Protein AF-A0A7W6AKJ4-F1 (afdb_monomer_lite)

Secondary structure (DSSP, 8-state):
--HHHHHHHHHHHHHHHTSTT--SHHHHHHHHHHHHHHH-SSPPEEEEEE-TTSTTEEEEEEESSS-EEEEEEE-------

Radius of gyration: 12.67 Å; chains: 1; bounding box: 37×20×36 Å

Sequence (81 aa):
MSETFRREALAIIQADTRTATCMSPAEVYAAARISLASVCRVPQRVEIAANGRKRGSVRVRICGPELIGEFTVGLKLGLAA

Structure (mmCIF, N/CA/C/O backbone):
data_AF-A0A7W6AKJ4-F1
#
_entry.id   AF-A0A7W6AKJ4-F1
#
loop_
_atom_site.group_PDB
_atom_site.id
_atom_site.type_symbol
_atom_site.label_atom_id
_atom_site.label_alt_id
_atom_site.label_comp_id
_atom_site.label_asym_id
_atom_site.label_entity_id
_atom_site.label_seq_id
_atom_site.pdbx_PDB_ins_code
_atom_site.Cartn_x
_atom_site.Cartn_y
_atom_site.Cartn_z
_atom_site.occupancy
_atom_site.B_iso_or_equiv
_atom_site.auth_seq_id
_atom_site.auth_comp_id
_atom_site.auth_asym_id
_atom_site.auth_atom_id
_atom_site.pdbx_PDB_model_num
ATOM 1 N N . MET A 1 1 ? -17.931 3.445 9.567 1.00 61.25 1 MET A N 1
ATOM 2 C CA . MET A 1 1 ? -16.964 4.228 8.769 1.00 61.25 1 MET A CA 1
ATOM 3 C C . MET A 1 1 ? -17.613 4.577 7.434 1.00 61.25 1 MET A C 1
ATOM 5 O O . MET A 1 1 ? -18.207 3.683 6.843 1.00 61.25 1 MET A O 1
ATOM 9 N N . SER A 1 2 ? -17.586 5.844 7.008 1.00 79.44 2 SER A N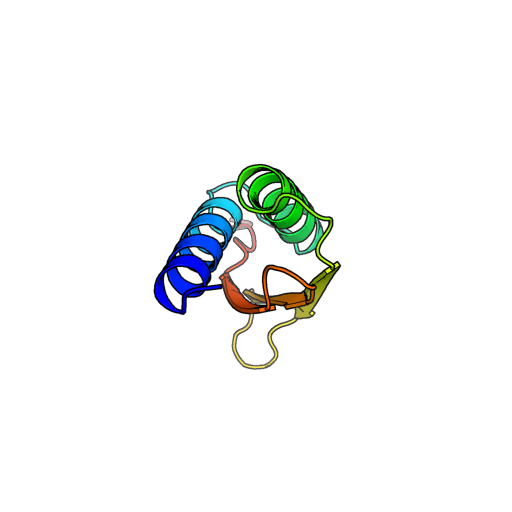 1
ATOM 10 C CA . SER A 1 2 ? -18.273 6.288 5.780 1.00 79.44 2 SER A CA 1
ATOM 11 C C . SER A 1 2 ? -17.599 5.733 4.517 1.00 79.44 2 SER A C 1
ATOM 13 O O . SER A 1 2 ? -16.379 5.554 4.493 1.00 79.44 2 SER A O 1
ATOM 15 N N . GLU A 1 3 ? -18.376 5.468 3.463 1.00 80.06 3 GLU A N 1
ATOM 16 C CA . GLU A 1 3 ? -17.856 5.024 2.161 1.00 80.06 3 GLU A CA 1
ATOM 17 C C . GLU A 1 3 ? -16.890 6.053 1.549 1.00 80.06 3 GLU A C 1
ATOM 19 O O . GLU A 1 3 ? -15.883 5.671 0.950 1.00 80.06 3 GLU A O 1
ATOM 24 N N . THR A 1 4 ? -17.145 7.346 1.768 1.00 84.81 4 THR A N 1
ATOM 25 C CA . THR A 1 4 ? -16.304 8.449 1.281 1.00 84.81 4 THR A CA 1
ATOM 26 C C . THR A 1 4 ? -14.888 8.366 1.848 1.00 84.81 4 THR A C 1
ATOM 28 O O . THR A 1 4 ? -13.930 8.310 1.082 1.00 84.81 4 THR A O 1
ATOM 31 N N . PHE A 1 5 ? -14.760 8.195 3.170 1.00 84.38 5 PHE A N 1
ATOM 32 C CA . PHE A 1 5 ? -13.462 8.046 3.836 1.00 84.38 5 PHE A CA 1
ATOM 33 C C . PHE A 1 5 ? -12.667 6.861 3.279 1.00 84.38 5 PHE A C 1
ATOM 35 O O . PHE A 1 5 ? -11.471 6.975 3.031 1.00 84.38 5 PHE A O 1
ATOM 42 N N . ARG A 1 6 ? -13.330 5.721 3.033 1.00 86.19 6 ARG A N 1
ATOM 43 C CA . ARG A 1 6 ? -12.672 4.538 2.458 1.00 86.19 6 ARG A CA 1
ATOM 44 C C . ARG A 1 6 ? -12.089 4.842 1.077 1.00 86.19 6 ARG A C 1
ATOM 46 O O . ARG A 1 6 ? -10.966 4.436 0.794 1.00 86.19 6 ARG A O 1
ATOM 53 N N . ARG A 1 7 ? -12.844 5.532 0.216 1.00 86.56 7 ARG A N 1
ATOM 54 C CA . ARG A 1 7 ? -12.379 5.898 -1.130 1.00 86.56 7 ARG A CA 1
ATOM 55 C C . ARG A 1 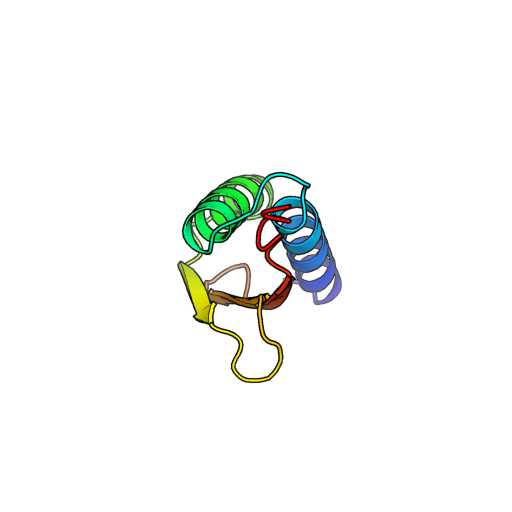7 ? -11.216 6.883 -1.076 1.00 86.56 7 ARG A C 1
ATOM 57 O O . ARG A 1 7 ? -10.232 6.671 -1.775 1.00 86.56 7 ARG A O 1
ATOM 64 N N . GLU A 1 8 ? -11.310 7.910 -0.238 1.00 88.94 8 GLU A N 1
ATOM 65 C CA . GLU A 1 8 ? -10.249 8.909 -0.072 1.00 88.94 8 GLU A CA 1
ATOM 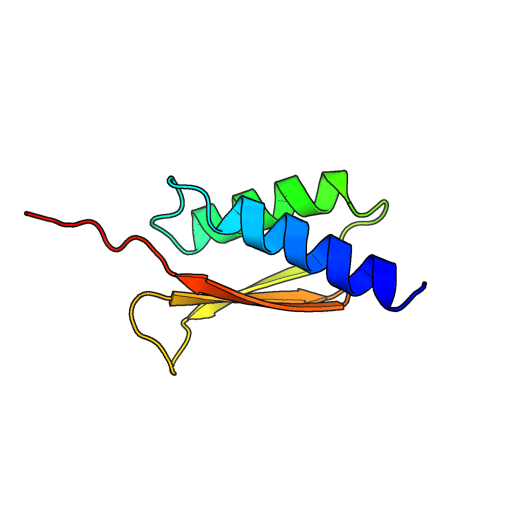66 C C . GLU A 1 8 ? -8.964 8.281 0.475 1.00 88.94 8 GLU A C 1
ATOM 68 O O . GLU A 1 8 ? -7.893 8.478 -0.092 1.00 88.94 8 GLU A O 1
ATOM 73 N N . ALA A 1 9 ? -9.077 7.437 1.504 1.00 89.38 9 ALA A N 1
ATOM 74 C CA . ALA A 1 9 ? -7.954 6.699 2.070 1.00 89.38 9 ALA A CA 1
ATOM 75 C C . ALA A 1 9 ? -7.237 5.844 1.016 1.00 89.38 9 ALA A C 1
ATOM 77 O O . ALA A 1 9 ? -6.018 5.918 0.874 1.00 89.38 9 ALA A O 1
ATOM 78 N N . LEU A 1 10 ? -7.987 5.061 0.232 1.00 89.31 10 LEU A N 1
ATOM 79 C CA . LEU A 1 10 ? -7.409 4.245 -0.839 1.00 89.31 10 LEU A CA 1
ATOM 80 C C . LEU A 1 10 ? -6.758 5.102 -1.929 1.00 89.31 10 LEU A C 1
ATOM 82 O O . LEU A 1 10 ? -5.712 4.715 -2.444 1.00 89.31 10 LEU A O 1
ATOM 86 N N . ALA A 1 11 ? -7.342 6.253 -2.265 1.00 89.25 11 ALA A N 1
ATOM 87 C CA . ALA A 1 11 ? -6.785 7.164 -3.259 1.00 89.25 11 ALA A CA 1
ATOM 88 C C . ALA A 1 11 ? -5.447 7.770 -2.804 1.00 89.25 11 ALA A C 1
ATOM 90 O O . ALA A 1 11 ? -4.510 7.815 -3.600 1.00 89.25 11 ALA A O 1
ATOM 91 N N . ILE A 1 12 ? -5.333 8.169 -1.532 1.00 89.25 12 ILE A N 1
ATOM 92 C CA . ILE A 1 12 ? -4.085 8.680 -0.939 1.00 89.25 12 ILE A CA 1
ATOM 93 C C . ILE A 1 12 ? -3.000 7.602 -0.993 1.00 89.25 12 ILE A C 1
ATOM 95 O O . ILE A 1 12 ? -1.931 7.822 -1.557 1.00 89.25 12 ILE A O 1
ATOM 99 N N . ILE A 1 13 ? -3.311 6.394 -0.515 1.00 89.31 13 ILE A N 1
ATOM 100 C CA . ILE A 1 13 ? -2.346 5.287 -0.487 1.00 89.31 13 ILE A CA 1
ATOM 101 C C . ILE A 1 13 ? -1.935 4.893 -1.912 1.00 89.31 13 ILE A C 1
ATOM 103 O O . ILE A 1 13 ? -0.765 4.609 -2.182 1.00 89.31 13 ILE A O 1
ATOM 107 N N . GLN A 1 14 ? -2.874 4.898 -2.860 1.00 89.19 14 GLN A N 1
ATOM 108 C CA . GLN A 1 14 ? -2.567 4.645 -4.263 1.00 89.19 14 GLN A CA 1
ATOM 109 C C . GLN A 1 14 ? -1.665 5.735 -4.861 1.00 89.19 14 GLN A C 1
ATOM 111 O O . GLN A 1 14 ? -0.771 5.415 -5.643 1.00 89.19 14 GLN A O 1
ATOM 116 N N . ALA A 1 15 ? -1.883 7.006 -4.522 1.00 86.56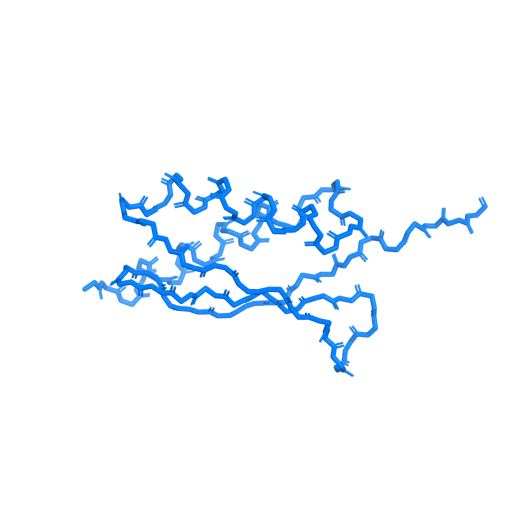 15 ALA A N 1
ATOM 117 C CA . ALA A 1 15 ? -1.036 8.101 -4.981 1.00 86.56 15 ALA A CA 1
ATOM 118 C C . ALA A 1 15 ? 0.389 7.973 -4.421 1.00 86.56 15 ALA A C 1
ATOM 120 O O . ALA A 1 15 ? 1.346 8.007 -5.197 1.00 86.56 15 ALA A O 1
ATOM 121 N N . ASP A 1 16 ? 0.524 7.714 -3.118 1.00 86.25 16 ASP A N 1
ATOM 122 C CA . ASP A 1 16 ? 1.817 7.548 -2.443 1.00 86.25 16 ASP A CA 1
ATOM 123 C C . ASP A 1 16 ? 2.603 6.349 -2.984 1.00 86.25 16 ASP A C 1
ATOM 125 O O . ASP A 1 16 ? 3.801 6.440 -3.247 1.00 86.25 16 ASP A O 1
ATOM 129 N N . THR A 1 17 ? 1.927 5.227 -3.238 1.00 83.12 17 THR A N 1
ATOM 130 C CA . THR A 1 17 ? 2.552 4.019 -3.811 1.00 83.12 17 THR A CA 1
ATOM 131 C C . THR A 1 17 ? 2.888 4.140 -5.297 1.00 83.12 17 THR A C 1
ATOM 133 O O . THR A 1 17 ? 3.674 3.349 -5.817 1.00 83.12 17 THR A O 1
ATOM 136 N N . ARG A 1 18 ? 2.310 5.121 -6.000 1.00 77.62 18 ARG A N 1
ATOM 137 C CA . ARG A 1 18 ? 2.589 5.418 -7.414 1.00 77.62 18 ARG A CA 1
ATOM 138 C C . ARG A 1 18 ? 3.720 6.438 -7.591 1.00 77.62 18 ARG A C 1
ATOM 140 O O . ARG A 1 18 ? 4.091 6.741 -8.728 1.00 77.62 18 ARG A O 1
ATOM 147 N N . THR A 1 19 ? 4.268 6.972 -6.499 1.00 66.56 19 THR A N 1
ATOM 148 C CA . THR A 1 19 ? 5.385 7.919 -6.551 1.00 66.56 19 THR A CA 1
ATOM 149 C C . THR A 1 19 ? 6.611 7.312 -7.240 1.00 66.56 19 THR A C 1
ATOM 151 O O . THR A 1 19 ? 6.788 6.097 -7.332 1.00 66.56 19 THR A O 1
ATOM 154 N N . ALA A 1 20 ? 7.434 8.193 -7.815 1.00 52.62 20 ALA A N 1
ATOM 155 C CA . ALA A 1 20 ? 8.408 7.899 -8.864 1.00 52.62 20 ALA A CA 1
ATOM 156 C C . ALA A 1 20 ? 9.497 6.859 -8.528 1.00 52.62 20 ALA A C 1
ATOM 158 O O . ALA A 1 20 ? 10.238 6.502 -9.446 1.00 52.62 20 ALA A O 1
ATOM 159 N N . THR A 1 21 ? 9.578 6.407 -7.277 1.00 56.81 21 THR A N 1
ATOM 160 C CA . THR A 1 21 ? 10.603 5.531 -6.703 1.00 56.81 21 THR A CA 1
ATOM 161 C C . THR A 1 21 ? 10.239 4.052 -6.687 1.00 56.81 21 THR A C 1
ATOM 163 O O . THR A 1 21 ? 11.149 3.239 -6.699 1.00 56.81 21 THR A O 1
ATOM 166 N N . CYS A 1 22 ? 8.957 3.668 -6.701 1.00 64.38 22 CYS A N 1
ATOM 167 C CA . CYS A 1 22 ? 8.589 2.255 -6.567 1.00 64.38 22 CYS A CA 1
ATOM 168 C C . CYS A 1 22 ? 8.927 1.448 -7.839 1.00 64.38 22 CYS A C 1
ATOM 170 O O . CYS A 1 22 ? 8.133 1.368 -8.783 1.00 64.38 22 CYS A O 1
ATOM 172 N N . MET A 1 23 ? 10.109 0.830 -7.857 1.00 70.25 23 MET A N 1
ATOM 173 C CA . MET A 1 23 ? 10.571 -0.074 -8.915 1.00 70.25 23 MET A CA 1
ATOM 174 C C . MET A 1 23 ? 10.257 -1.538 -8.588 1.00 70.25 23 MET A C 1
ATOM 176 O O . MET A 1 23 ? 10.178 -2.374 -9.489 1.00 70.25 23 MET A O 1
ATOM 180 N N . SER A 1 24 ? 10.017 -1.843 -7.308 1.00 82.88 24 SER A N 1
ATOM 181 C CA . SER A 1 24 ? 9.841 -3.209 -6.807 1.00 82.88 24 SER A CA 1
ATOM 182 C C . SER A 1 24 ? 8.573 -3.400 -5.960 1.00 82.88 24 SER A C 1
ATOM 184 O O . SER A 1 24 ? 8.137 -2.474 -5.273 1.00 82.88 24 SER A O 1
ATOM 186 N N . PRO A 1 25 ? 8.010 -4.626 -5.897 1.00 85.94 25 PRO A N 1
ATOM 187 C CA . PRO A 1 25 ? 6.895 -4.953 -4.998 1.00 85.94 25 PRO A CA 1
ATOM 188 C C . PRO A 1 25 ? 7.165 -4.612 -3.522 1.00 85.94 25 PRO A C 1
ATOM 190 O O . PRO A 1 25 ? 6.251 -4.217 -2.802 1.00 85.94 25 PRO A O 1
ATOM 193 N N . ALA A 1 26 ? 8.418 -4.746 -3.075 1.00 86.06 26 ALA A N 1
ATOM 194 C CA . ALA A 1 26 ? 8.833 -4.429 -1.709 1.00 86.06 26 ALA A CA 1
ATOM 195 C C . ALA A 1 26 ? 8.766 -2.923 -1.398 1.00 86.06 26 ALA A C 1
ATOM 197 O O . ALA A 1 26 ? 8.357 -2.537 -0.306 1.00 86.06 26 ALA A O 1
ATOM 198 N N . GLU A 1 27 ? 9.107 -2.069 -2.364 1.00 87.81 27 GLU A N 1
ATOM 199 C CA . GLU A 1 27 ? 9.007 -0.613 -2.212 1.00 87.81 27 GLU A CA 1
ATOM 200 C C . GLU A 1 27 ? 7.545 -0.176 -2.162 1.00 87.81 27 GLU A C 1
ATOM 202 O O . GLU A 1 27 ? 7.164 0.606 -1.293 1.00 87.81 27 GLU A O 1
ATOM 207 N N . VAL A 1 28 ? 6.699 -0.771 -3.013 1.00 88.12 28 VAL A N 1
ATOM 208 C CA . VAL A 1 28 ? 5.245 -0.564 -2.963 1.00 88.12 28 VAL A CA 1
ATOM 209 C C . VAL A 1 28 ? 4.685 -0.974 -1.598 1.00 88.12 28 VAL A C 1
ATOM 211 O O . VAL A 1 28 ? 3.869 -0.249 -1.033 1.00 88.12 28 VAL A O 1
ATOM 214 N N . TYR A 1 29 ? 5.136 -2.100 -1.034 1.00 89.94 29 TYR A N 1
ATOM 215 C CA . TYR A 1 29 ? 4.741 -2.527 0.312 1.00 89.94 29 TYR A CA 1
ATOM 216 C C . TYR A 1 29 ? 5.145 -1.509 1.385 1.00 89.94 29 TYR A C 1
ATOM 218 O O . TYR A 1 29 ? 4.327 -1.152 2.233 1.00 89.94 29 TYR A O 1
ATOM 226 N N . ALA A 1 30 ? 6.390 -1.028 1.348 1.00 88.88 30 ALA A N 1
ATOM 227 C CA . ALA A 1 30 ? 6.890 -0.046 2.304 1.00 88.88 30 ALA A CA 1
ATOM 228 C C . ALA A 1 30 ? 6.114 1.279 2.211 1.00 88.88 30 ALA A C 1
ATOM 230 O O . ALA A 1 30 ? 5.623 1.766 3.230 1.00 88.88 30 ALA A O 1
ATOM 231 N N . ALA A 1 31 ? 5.918 1.808 1.000 1.00 89.06 31 ALA A N 1
ATOM 232 C CA . ALA A 1 31 ? 5.150 3.029 0.761 1.00 89.06 31 ALA A CA 1
ATOM 233 C C . ALA A 1 31 ? 3.690 2.887 1.220 1.00 89.06 31 ALA A C 1
ATOM 235 O O . ALA A 1 31 ? 3.174 3.756 1.922 1.00 89.06 31 ALA A O 1
ATOM 236 N N . ALA A 1 32 ? 3.046 1.756 0.907 1.00 90.19 32 ALA A N 1
ATOM 237 C CA . ALA A 1 32 ? 1.680 1.479 1.342 1.00 90.19 32 ALA A CA 1
ATOM 238 C C . ALA A 1 32 ? 1.569 1.454 2.871 1.00 90.19 32 ALA A C 1
ATOM 240 O O . ALA A 1 32 ? 0.624 2.011 3.422 1.00 90.19 32 ALA A O 1
ATOM 241 N N . ARG A 1 33 ? 2.536 0.841 3.568 1.00 90.44 33 ARG A N 1
ATOM 242 C CA . ARG A 1 33 ? 2.560 0.797 5.037 1.00 90.44 33 ARG A CA 1
ATOM 243 C C . ARG A 1 33 ? 2.772 2.165 5.674 1.00 90.44 33 ARG A C 1
ATOM 245 O O . ARG A 1 33 ? 2.132 2.442 6.684 1.00 90.44 33 ARG A O 1
ATOM 252 N N . ILE A 1 34 ? 3.649 2.990 5.106 1.00 90.25 34 ILE A N 1
ATOM 253 C CA . ILE A 1 34 ? 3.896 4.353 5.592 1.00 90.25 34 ILE A CA 1
ATOM 254 C C . ILE A 1 34 ? 2.626 5.194 5.437 1.00 90.25 34 ILE A C 1
ATOM 256 O O . ILE A 1 34 ? 2.153 5.759 6.418 1.00 90.25 34 ILE A O 1
ATOM 260 N N . SER A 1 35 ? 2.025 5.198 4.244 1.00 90.00 35 SER A N 1
ATOM 261 C CA . SER A 1 35 ? 0.785 5.939 3.975 1.00 90.00 35 SER A CA 1
ATOM 262 C C . SER A 1 35 ? -0.370 5.456 4.864 1.00 90.00 35 SER A C 1
ATOM 264 O O . SER A 1 35 ? -1.087 6.252 5.468 1.00 90.00 35 SER A O 1
ATOM 266 N N . LEU A 1 36 ? -0.491 4.138 5.066 1.00 90.44 36 LEU A N 1
ATOM 267 C CA . LEU A 1 36 ? -1.479 3.556 5.978 1.00 90.44 36 LEU A CA 1
ATOM 268 C C . LEU A 1 36 ? -1.340 4.035 7.423 1.00 90.44 36 LEU A C 1
ATOM 270 O O . LEU A 1 36 ? -2.359 4.244 8.072 1.00 90.44 36 LEU A O 1
ATOM 274 N N . ALA A 1 37 ? -0.118 4.216 7.925 1.00 88.25 37 ALA A N 1
ATOM 275 C CA . ALA A 1 37 ? 0.107 4.719 9.279 1.00 88.25 37 ALA A CA 1
ATOM 276 C C . ALA A 1 37 ? -0.323 6.189 9.448 1.00 88.25 37 ALA A C 1
ATOM 278 O O . ALA A 1 37 ? -0.609 6.613 10.564 1.00 88.25 37 ALA A O 1
ATOM 279 N N . SER A 1 38 ? -0.390 6.961 8.359 1.00 87.25 38 SER A N 1
ATOM 280 C CA . SER A 1 38 ? -0.902 8.338 8.373 1.00 87.25 38 SER A CA 1
ATOM 281 C C . SER A 1 38 ? -2.425 8.421 8.258 1.00 87.25 38 SER A C 1
ATOM 283 O O . SER A 1 38 ? -3.014 9.399 8.711 1.00 87.25 38 SER A O 1
ATOM 285 N N . VAL A 1 39 ? -3.069 7.417 7.657 1.00 89.06 39 VAL A N 1
ATOM 286 C CA . VAL A 1 39 ? -4.514 7.432 7.370 1.00 89.06 39 VAL A CA 1
ATOM 287 C C . VAL A 1 39 ? -5.325 6.623 8.388 1.00 89.06 39 VAL A C 1
ATOM 289 O O . VAL A 1 39 ? -6.441 7.008 8.738 1.00 89.06 39 VAL A O 1
ATOM 292 N N . CYS A 1 40 ? -4.786 5.502 8.869 1.00 88.38 40 CYS A N 1
ATOM 293 C CA . CYS A 1 40 ? -5.450 4.597 9.805 1.00 88.38 40 CYS A CA 1
ATOM 294 C C . CYS A 1 40 ? -4.846 4.713 11.208 1.00 88.38 40 CYS A C 1
ATOM 296 O O . CYS A 1 40 ? -3.643 4.896 11.376 1.00 88.38 40 CYS A O 1
ATOM 298 N N . ARG A 1 41 ? -5.688 4.559 12.232 1.00 88.56 41 ARG A N 1
ATOM 299 C CA . ARG A 1 41 ? -5.287 4.586 13.646 1.00 88.56 41 ARG A CA 1
ATOM 300 C C . ARG A 1 41 ? -4.834 3.222 14.139 1.00 88.56 41 ARG A C 1
ATOM 302 O O . ARG A 1 41 ? -4.045 3.138 15.076 1.00 88.56 41 ARG A O 1
ATOM 309 N N . VAL A 1 42 ? -5.350 2.155 13.536 1.00 88.38 42 VAL A N 1
ATOM 310 C CA . VAL A 1 42 ? -5.011 0.777 13.893 1.00 88.38 42 VAL A CA 1
ATOM 311 C C . VAL A 1 42 ? -4.265 0.090 12.748 1.00 88.38 42 VAL A C 1
ATOM 313 O O . VAL A 1 42 ? -4.474 0.422 11.575 1.00 88.38 42 VAL A O 1
ATOM 316 N N . PRO A 1 43 ? -3.393 -0.885 13.054 1.00 86.44 43 PRO A N 1
ATOM 317 C CA . PRO A 1 43 ? -2.621 -1.580 12.034 1.00 86.44 43 PRO A CA 1
ATOM 318 C C . PRO A 1 43 ? -3.528 -2.316 11.037 1.00 86.44 43 PRO A C 1
ATOM 320 O O . PRO A 1 43 ? -4.397 -3.100 11.419 1.00 86.44 43 PRO A O 1
ATOM 323 N N . GLN A 1 44 ? -3.288 -2.076 9.746 1.00 90.38 44 GLN A N 1
ATOM 324 C CA . GLN A 1 44 ? -3.915 -2.798 8.637 1.00 90.38 44 GLN A CA 1
ATOM 325 C C . GLN A 1 44 ? -2.918 -3.799 8.041 1.00 90.38 44 GLN A C 1
ATOM 327 O O . GLN A 1 44 ? -1.707 -3.558 8.031 1.00 90.38 44 GLN A O 1
ATOM 332 N N . ARG A 1 45 ? -3.415 -4.910 7.494 1.00 92.62 45 ARG A N 1
ATOM 333 C CA . ARG A 1 45 ? -2.594 -5.853 6.730 1.00 92.62 45 ARG A CA 1
ATOM 334 C C . ARG A 1 45 ? -2.502 -5.389 5.279 1.00 92.62 45 ARG A C 1
ATOM 336 O O . ARG A 1 45 ? -3.520 -5.070 4.669 1.00 92.62 45 ARG A O 1
ATOM 343 N N . VAL A 1 46 ? -1.291 -5.397 4.728 1.00 92.06 46 VAL A N 1
ATOM 344 C CA . VAL A 1 46 ? -1.028 -5.138 3.306 1.00 92.06 46 VAL A CA 1
ATOM 345 C C . VAL A 1 46 ? -0.572 -6.429 2.651 1.00 92.06 46 VAL A C 1
ATOM 347 O O . VAL A 1 46 ? 0.302 -7.118 3.170 1.00 92.06 46 VAL A O 1
ATOM 350 N N . GLU A 1 47 ? -1.142 -6.745 1.499 1.00 93.50 47 GLU A N 1
ATOM 351 C CA . GLU A 1 47 ? -0.754 -7.884 0.679 1.00 93.50 47 GLU A CA 1
ATOM 352 C C . GLU A 1 47 ? -0.411 -7.384 -0.722 1.00 93.50 47 GLU A C 1
ATOM 354 O O . GLU A 1 47 ? -1.183 -6.647 -1.339 1.00 93.50 47 GLU A O 1
ATOM 359 N N . ILE A 1 48 ? 0.762 -7.775 -1.221 1.00 91.06 48 ILE A N 1
ATOM 360 C CA . ILE A 1 48 ? 1.223 -7.435 -2.567 1.00 91.06 48 ILE A CA 1
ATOM 361 C C . ILE A 1 48 ? 1.261 -8.713 -3.390 1.00 91.06 48 ILE A C 1
ATOM 363 O O . ILE A 1 48 ? 1.921 -9.678 -3.013 1.00 91.06 48 ILE A O 1
ATOM 367 N N . ALA A 1 49 ? 0.580 -8.710 -4.529 1.00 90.50 49 ALA A N 1
ATOM 368 C CA . ALA A 1 49 ? 0.599 -9.814 -5.478 1.00 90.50 49 ALA A CA 1
ATOM 369 C C . ALA A 1 49 ? 0.969 -9.310 -6.872 1.00 90.50 49 ALA A C 1
ATOM 371 O O . ALA A 1 49 ? 0.606 -8.198 -7.261 1.00 90.50 49 ALA A O 1
ATOM 372 N N . ALA A 1 50 ? 1.661 -10.132 -7.661 1.00 85.31 50 ALA A N 1
ATOM 373 C CA . ALA A 1 50 ? 1.870 -9.829 -9.071 1.00 85.31 50 ALA A CA 1
ATOM 374 C C . ALA A 1 50 ? 0.514 -9.727 -9.784 1.00 85.31 50 ALA A C 1
ATOM 376 O O . ALA A 1 50 ? -0.375 -10.561 -9.591 1.00 85.31 50 ALA A O 1
ATOM 377 N N . ASN A 1 51 ? 0.332 -8.702 -10.616 1.00 83.62 51 ASN A N 1
ATOM 378 C CA . ASN A 1 51 ? -0.907 -8.564 -11.362 1.00 83.62 51 ASN A CA 1
ATOM 379 C C . ASN A 1 51 ? -0.840 -9.376 -12.661 1.00 83.62 51 ASN A C 1
ATOM 381 O O . ASN A 1 51 ? -0.308 -8.914 -13.669 1.00 83.62 51 ASN A O 1
ATOM 385 N N . GLY A 1 52 ? -1.448 -10.565 -12.662 1.00 75.56 52 GLY A N 1
ATOM 386 C CA . GLY A 1 52 ? -1.500 -11.434 -13.844 1.00 75.56 52 GLY A CA 1
ATOM 387 C C . GLY A 1 52 ? -2.205 -10.823 -15.065 1.00 75.56 52 GLY A C 1
ATOM 388 O O . GLY A 1 52 ? -2.012 -11.302 -16.175 1.00 75.56 52 GLY A O 1
ATOM 389 N N 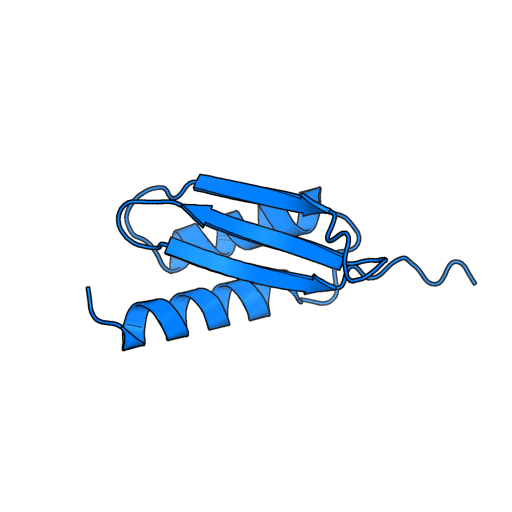. ARG A 1 53 ? -2.992 -9.749 -14.893 1.00 78.69 53 ARG A N 1
ATOM 390 C CA . ARG A 1 53 ? -3.677 -9.056 -16.001 1.00 78.69 53 ARG A CA 1
ATOM 391 C C . ARG A 1 53 ? -2.843 -7.947 -16.643 1.00 78.69 53 ARG A C 1
ATOM 393 O O . ARG A 1 53 ? -3.172 -7.508 -17.739 1.00 78.69 53 ARG A O 1
ATOM 400 N N . LYS A 1 54 ? -1.804 -7.451 -15.964 1.00 76.81 54 LYS A N 1
ATOM 401 C CA . LYS A 1 54 ? -0.996 -6.323 -16.442 1.00 76.81 54 LYS A CA 1
ATOM 402 C C . LYS A 1 54 ? 0.457 -6.497 -16.019 1.00 76.81 54 LYS A C 1
ATOM 404 O O . LYS A 1 54 ? 0.820 -6.275 -14.863 1.00 76.81 54 LYS A O 1
ATOM 409 N N . ARG A 1 55 ? 1.287 -6.882 -16.988 1.00 77.62 55 ARG A N 1
ATOM 410 C CA . ARG A 1 55 ? 2.730 -7.072 -16.809 1.00 77.62 55 ARG A CA 1
ATOM 411 C C . ARG A 1 55 ? 3.378 -5.772 -16.319 1.00 77.62 55 ARG A C 1
ATOM 413 O O . ARG A 1 55 ? 2.969 -4.689 -16.729 1.00 77.62 55 ARG A O 1
ATOM 420 N N . GLY A 1 56 ? 4.349 -5.882 -15.413 1.00 81.31 56 GLY A N 1
ATOM 421 C CA . GLY A 1 56 ? 4.967 -4.710 -14.782 1.00 81.31 56 GLY A CA 1
ATOM 422 C C . GLY A 1 56 ? 4.028 -3.962 -13.833 1.00 81.31 56 GLY A C 1
ATOM 423 O O . GLY A 1 56 ? 4.173 -2.763 -13.642 1.00 81.31 56 GLY A O 1
ATOM 424 N N . SER A 1 57 ? 3.033 -4.635 -13.253 1.00 86.19 57 SER A N 1
ATOM 425 C CA . SER A 1 57 ? 2.211 -4.057 -12.192 1.00 86.19 57 SER A CA 1
ATOM 426 C C . SER A 1 57 ? 1.961 -5.058 -11.074 1.00 86.19 57 SER A C 1
ATOM 428 O O . SER A 1 57 ? 2.016 -6.276 -11.268 1.00 86.19 57 SER A O 1
ATOM 430 N N . VAL A 1 58 ? 1.680 -4.523 -9.897 1.00 89.69 58 VAL A N 1
ATOM 431 C CA . VAL A 1 58 ? 1.324 -5.279 -8.703 1.00 89.69 58 VAL A CA 1
ATOM 432 C C . VAL A 1 58 ? -0.063 -4.872 -8.241 1.00 89.69 58 VAL A C 1
ATOM 434 O O . VAL A 1 58 ? -0.500 -3.733 -8.416 1.00 89.69 58 VAL A O 1
ATOM 437 N N . 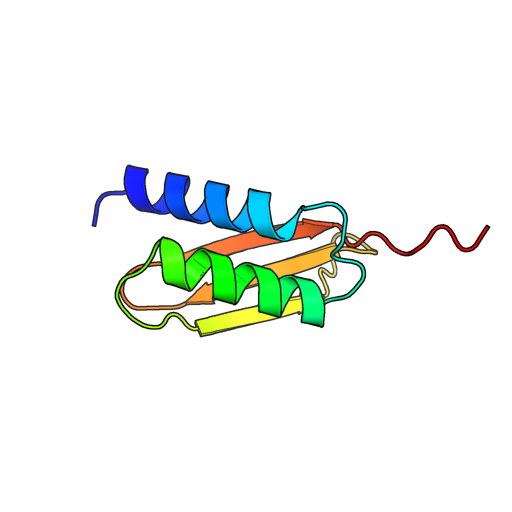ARG A 1 59 ? -0.770 -5.830 -7.659 1.00 91.75 59 ARG A N 1
ATOM 438 C CA . ARG A 1 59 ? -2.005 -5.599 -6.931 1.00 91.75 59 ARG A CA 1
ATOM 439 C C . ARG A 1 59 ? -1.663 -5.404 -5.465 1.00 91.75 59 ARG A C 1
ATOM 441 O O . ARG A 1 59 ? -0.978 -6.240 -4.881 1.00 91.75 59 ARG A O 1
ATOM 448 N N . VAL A 1 60 ? -2.164 -4.317 -4.900 1.00 92.25 60 VAL A N 1
ATOM 449 C CA . VAL A 1 60 ? -2.065 -3.997 -3.481 1.00 92.25 60 VAL A CA 1
ATOM 450 C C . VAL A 1 60 ? -3.433 -4.242 -2.876 1.00 92.25 60 VAL A C 1
ATOM 452 O O . VAL A 1 60 ? -4.421 -3.665 -3.329 1.00 92.25 60 VAL A O 1
ATOM 455 N N . ARG A 1 61 ? -3.500 -5.115 -1.876 1.00 94.31 61 ARG A N 1
ATOM 456 C CA . ARG A 1 61 ? -4.715 -5.393 -1.118 1.00 94.31 61 ARG A CA 1
ATOM 457 C C . ARG A 1 61 ? -4.505 -4.974 0.325 1.00 94.31 61 ARG A C 1
ATOM 459 O O . ARG A 1 61 ? -3.497 -5.319 0.935 1.00 94.31 61 ARG A O 1
ATOM 466 N N . ILE A 1 62 ? -5.463 -4.229 0.853 1.00 93.56 62 ILE A N 1
ATOM 467 C CA . ILE A 1 62 ? -5.491 -3.781 2.238 1.00 93.56 62 ILE A CA 1
ATOM 468 C C . ILE A 1 62 ? -6.648 -4.492 2.919 1.00 93.56 62 ILE A C 1
ATOM 470 O O . ILE A 1 62 ? -7.784 -4.457 2.439 1.00 93.56 62 ILE A O 1
ATOM 474 N N . CYS A 1 63 ? -6.332 -5.149 4.026 1.00 91.81 63 CYS A N 1
ATOM 475 C CA . CYS A 1 63 ? -7.270 -5.909 4.829 1.00 91.81 63 CYS A CA 1
ATOM 476 C C . CYS A 1 63 ? -7.104 -5.494 6.289 1.00 91.81 63 CYS A C 1
ATOM 478 O O . CYS A 1 63 ? -6.083 -5.783 6.914 1.00 91.81 63 CYS A O 1
ATOM 480 N N . GLY A 1 64 ? -8.113 -4.855 6.861 1.00 89.00 64 GLY A N 1
ATOM 481 C CA . GLY A 1 64 ? -8.119 -4.571 8.282 1.00 89.00 64 GLY A CA 1
ATOM 482 C C . GLY A 1 64 ? -9.431 -3.964 8.763 1.00 89.00 64 GLY A C 1
ATOM 483 O O . GLY A 1 64 ? -10.389 -3.846 7.999 1.00 89.00 64 GLY A O 1
ATOM 484 N N . PRO A 1 65 ? -9.504 -3.643 10.060 1.00 86.00 65 PRO A N 1
ATOM 485 C CA . PRO A 1 65 ? -10.744 -3.229 10.713 1.00 86.00 65 PRO A CA 1
ATOM 486 C C . PRO A 1 65 ? -11.183 -1.804 10.347 1.00 86.00 65 PRO A C 1
ATOM 488 O O . PRO A 1 65 ? -12.363 -1.489 10.475 1.00 86.00 65 PRO A O 1
ATOM 491 N N . GLU A 1 66 ? -10.262 -0.950 9.886 1.00 86.75 66 GLU A N 1
ATOM 492 C CA . GLU A 1 66 ? -10.597 0.401 9.419 1.00 86.75 66 GLU A CA 1
ATOM 493 C C . GLU A 1 66 ? -10.655 0.431 7.897 1.00 86.75 66 GLU A C 1
ATOM 495 O O . GLU A 1 66 ? -11.643 0.882 7.335 1.00 86.75 66 GLU A O 1
ATOM 500 N N . LEU A 1 67 ? -9.660 -0.111 7.197 1.00 89.25 67 LEU A N 1
ATOM 501 C CA . LEU A 1 67 ? -9.593 -0.014 5.747 1.00 89.25 67 LEU A CA 1
ATOM 502 C C . LEU A 1 67 ? -9.592 -1.388 5.084 1.00 89.25 67 LEU A C 1
ATOM 504 O O . LEU A 1 67 ? -8.780 -2.260 5.383 1.00 89.25 67 LEU A O 1
ATOM 508 N N . ILE A 1 68 ? -10.499 -1.552 4.124 1.00 92.00 68 ILE A N 1
ATOM 509 C CA . ILE A 1 68 ? -10.538 -2.706 3.231 1.00 92.00 68 ILE A CA 1
ATOM 510 C C . ILE A 1 68 ? -10.643 -2.181 1.808 1.00 92.00 68 ILE A C 1
ATOM 512 O O . ILE A 1 68 ? -11.523 -1.373 1.504 1.00 92.00 68 ILE A O 1
ATOM 516 N N . GLY A 1 69 ? -9.752 -2.644 0.939 1.00 91.69 69 GLY A N 1
ATOM 517 C CA . GLY A 1 69 ? -9.777 -2.282 -0.470 1.00 91.69 69 GLY A CA 1
ATOM 518 C C . GLY A 1 69 ? -8.614 -2.860 -1.254 1.00 91.69 69 GLY A C 1
ATOM 519 O O . GLY A 1 69 ? -7.668 -3.411 -0.692 1.00 91.69 69 GLY A O 1
ATOM 520 N N . GLU A 1 70 ? -8.689 -2.731 -2.571 1.00 92.69 70 GLU A N 1
ATOM 521 C CA . GLU A 1 70 ? -7.612 -3.121 -3.470 1.00 92.69 70 GLU A CA 1
ATOM 522 C C . GLU A 1 70 ? -7.403 -2.071 -4.557 1.00 92.69 70 GLU A C 1
ATOM 524 O O . GLU A 1 70 ? -8.344 -1.413 -4.999 1.00 92.69 70 GLU A O 1
ATOM 529 N N . PHE A 1 71 ? -6.159 -1.934 -5.003 1.00 90.25 71 PHE A N 1
ATOM 530 C CA . PHE A 1 71 ? -5.801 -1.108 -6.148 1.00 90.25 71 PHE A CA 1
ATOM 531 C C . PHE A 1 71 ? -4.589 -1.697 -6.876 1.00 90.25 71 PHE A C 1
ATOM 533 O O . PHE A 1 71 ? -3.909 -2.606 -6.397 1.00 90.25 71 PHE A O 1
ATOM 540 N N . THR A 1 72 ? -4.335 -1.205 -8.087 1.00 89.50 72 THR A N 1
ATOM 541 C CA . THR A 1 72 ? -3.197 -1.632 -8.911 1.00 89.50 72 THR A CA 1
ATOM 542 C C . THR A 1 72 ? -2.158 -0.524 -8.986 1.00 89.50 72 THR A C 1
ATOM 544 O O . THR A 1 72 ? -2.497 0.629 -9.265 1.00 89.50 72 THR A O 1
ATOM 547 N N . VAL A 1 73 ? -0.892 -0.898 -8.811 1.00 87.56 73 VAL A N 1
ATOM 548 C CA . VAL A 1 73 ? 0.272 -0.018 -8.951 1.00 87.56 73 VAL A CA 1
ATOM 549 C C . VAL A 1 73 ? 1.125 -0.518 -10.108 1.00 87.56 73 VAL A C 1
ATOM 551 O O . VAL A 1 73 ? 1.513 -1.685 -10.148 1.00 87.56 73 VAL A O 1
ATOM 554 N N . GLY A 1 74 ? 1.394 0.354 -11.078 1.00 85.06 74 GLY A N 1
ATOM 555 C CA . GLY A 1 74 ? 2.379 0.073 -12.121 1.00 85.06 74 GLY A CA 1
ATOM 556 C C . GLY A 1 74 ? 3.780 0.207 -11.541 1.00 85.06 74 GLY A C 1
ATOM 557 O O . GLY A 1 74 ? 4.097 1.248 -10.978 1.00 85.06 74 GLY A O 1
ATOM 558 N N . LEU A 1 75 ? 4.598 -0.830 -11.681 1.00 82.25 75 LEU A N 1
ATOM 559 C CA . LEU A 1 75 ? 6.013 -0.760 -11.356 1.00 82.25 75 LEU A CA 1
ATOM 560 C C . LEU A 1 75 ? 6.728 -0.048 -12.500 1.00 82.25 75 LEU A C 1
ATOM 562 O O . LEU A 1 75 ? 6.502 -0.362 -13.674 1.00 82.25 75 LEU A O 1
ATOM 566 N N . LYS A 1 76 ? 7.632 0.872 -12.167 1.00 73.00 76 LYS A N 1
ATOM 567 C CA . LYS A 1 76 ? 8.640 1.302 -13.133 1.00 73.00 76 LYS A CA 1
ATOM 568 C C . LYS A 1 76 ? 9.648 0.168 -13.259 1.00 73.00 76 LYS A C 1
ATOM 570 O O . LYS A 1 76 ? 10.650 0.139 -12.557 1.00 73.00 76 LYS A O 1
ATOM 575 N N . LEU A 1 77 ? 9.352 -0.796 -14.130 1.00 63.72 77 LEU A N 1
ATOM 576 C CA . LEU A 1 77 ? 10.396 -1.656 -14.675 1.00 63.72 77 LEU A CA 1
ATOM 577 C C . LEU A 1 77 ? 11.393 -0.693 -15.302 1.00 63.72 77 LEU A C 1
ATOM 579 O O . LEU A 1 77 ? 11.003 0.052 -16.204 1.00 63.72 77 LEU A O 1
ATOM 583 N N . GLY A 1 78 ? 12.600 -0.621 -14.740 1.00 50.94 78 GLY A N 1
ATOM 584 C CA . GLY A 1 78 ? 13.623 0.286 -15.230 1.00 50.94 78 GLY A CA 1
ATOM 585 C C . GLY A 1 78 ? 13.647 0.225 -16.752 1.00 50.94 78 GLY A C 1
ATOM 586 O O . GLY A 1 78 ? 13.680 -0.866 -17.328 1.00 50.94 78 GLY A O 1
ATOM 587 N N . LEU A 1 79 ? 13.604 1.388 -17.405 1.00 46.56 79 LEU A N 1
ATOM 588 C CA . LEU A 1 79 ? 14.295 1.496 -18.677 1.00 46.56 79 LEU A CA 1
ATOM 589 C C . LEU A 1 79 ? 15.756 1.166 -18.353 1.00 46.56 79 LEU A C 1
ATOM 591 O O . LEU A 1 79 ? 16.533 2.045 -18.001 1.00 46.56 79 LEU A O 1
ATOM 595 N N . ALA A 1 80 ? 16.097 -0.119 -18.390 1.00 41.16 80 ALA A N 1
ATOM 596 C CA . ALA A 1 80 ? 17.423 -0.540 -18.777 1.00 41.16 80 ALA A CA 1
ATOM 597 C C . ALA A 1 80 ? 17.509 -0.201 -20.270 1.00 41.16 80 ALA A C 1
ATOM 599 O O . ALA A 1 80 ? 17.160 -1.016 -21.123 1.00 41.16 80 ALA A O 1
ATOM 600 N N . ALA A 1 81 ? 17.789 1.073 -20.542 1.00 39.34 81 ALA A N 1
ATOM 601 C CA . ALA A 1 81 ? 18.385 1.515 -21.788 1.00 39.34 81 ALA A CA 1
ATOM 602 C C . ALA A 1 81 ? 19.903 1.434 -21.611 1.00 39.34 81 ALA A C 1
ATOM 604 O O . ALA A 1 81 ? 20.366 1.770 -20.495 1.00 39.34 81 ALA A O 1
#

pLDDT: mean 83.0, std 12.15, range [39.34, 94.31]

Foldseek 3Di:
DDPVLQVVLVVQLQVQLQPPPAQDQVSSVVSSQVSCVVSDPDDWDWDWAQDPVDPQKIKIFIGDDPYGDIDMHHHCNDPPD

Organism: NCBI:txid1176177